Protein AF-A0A251UYU8-F1 (afdb_monomer_lite)

Secondary structure (DSSP, 8-state):
-----S--EEEEEE-TTSSEEETTTSS-HHHHHHHHHHHHHHHHHHHHHHHHHHHHHHHTS---HHHHHHHHHHHHHHHHHHHHHHHHHHHHH-STTHHHHHHHHHHHHHTT-

InterPro domains:
  IPR036259 MFS transporter superfamily [G3DSA:1.20.1250.20] (2-113)
  IPR036259 MFS transporter superfamily [SSF103473] (32-109)

Foldseek 3Di:
DDDDDDFPFDPPDADPVRHGDGPVPPDDPVVVVVVVVVVVVVVVVVVVVVVCLQCCCVPPVPDDNVVSVVVVVVVVVVVVVVVVVVVVCCVVDPVPPVNVVVVVVVVVVVVVD

Structure (mmCIF, N/CA/C/O backbone):
data_AF-A0A251UYU8-F1
#
_entry.id   AF-A0A251UYU8-F1
#
loop_
_atom_site.group_PDB
_atom_site.id
_atom_site.type_symbol
_atom_site.label_atom_id
_atom_site.label_alt_id
_atom_site.label_comp_id
_atom_site.label_asym_id
_atom_site.label_entity_id
_atom_site.label_seq_id
_atom_site.pdbx_PDB_ins_code
_atom_site.Cartn_x
_atom_site.Cartn_y
_atom_site.Cartn_z
_atom_site.occupancy
_atom_site.B_iso_or_equiv
_atom_site.auth_seq_id
_atom_site.auth_comp_id
_atom_site.auth_asym_id
_atom_site.auth_atom_id
_atom_site.pdbx_PDB_model_num
ATOM 1 N N . MET A 1 1 ? 42.367 4.470 -29.827 1.00 40.12 1 MET A N 1
ATOM 2 C CA . MET A 1 1 ? 41.315 5.502 -29.842 1.00 40.12 1 MET A CA 1
ATOM 3 C C . MET A 1 1 ? 39.974 4.789 -29.862 1.00 40.12 1 MET A C 1
ATOM 5 O O . MET A 1 1 ? 39.397 4.618 -30.924 1.00 40.12 1 MET A O 1
ATOM 9 N N . ASP A 1 2 ? 39.623 4.070 -28.791 1.00 42.19 2 ASP A N 1
ATOM 10 C CA . ASP A 1 2 ? 39.125 4.598 -27.495 1.00 42.19 2 ASP A CA 1
ATOM 11 C C . ASP A 1 2 ? 37.761 5.269 -27.726 1.00 42.19 2 ASP A C 1
ATOM 13 O O . ASP A 1 2 ? 37.696 6.266 -28.432 1.00 42.19 2 ASP A O 1
ATOM 17 N N . LEU A 1 3 ? 36.624 4.764 -27.243 1.00 54.59 3 LEU A N 1
ATOM 18 C CA . LEU A 1 3 ? 36.367 4.252 -25.899 1.00 54.59 3 LEU A CA 1
ATOM 19 C C . LEU A 1 3 ? 35.391 3.063 -25.924 1.00 54.59 3 LEU A C 1
ATOM 21 O O . LEU A 1 3 ? 34.243 3.162 -26.355 1.00 54.59 3 LEU A O 1
ATOM 25 N N . THR A 1 4 ? 35.878 1.946 -25.402 1.00 51.41 4 THR A N 1
ATOM 26 C CA . THR A 1 4 ? 35.119 0.914 -24.696 1.00 51.41 4 THR A CA 1
ATOM 27 C C . THR A 1 4 ? 34.184 1.527 -23.636 1.00 51.41 4 THR A C 1
ATOM 29 O O . THR A 1 4 ? 34.544 2.545 -23.053 1.00 51.41 4 THR A O 1
ATOM 32 N N . GLU A 1 5 ? 33.058 0.859 -23.332 1.00 52.03 5 GLU A N 1
ATOM 33 C CA . GLU A 1 5 ? 32.187 1.071 -22.143 1.00 52.03 5 GLU A CA 1
ATOM 34 C C . GLU A 1 5 ? 30.858 1.852 -22.316 1.00 52.03 5 GLU A C 1
ATOM 36 O O . GLU A 1 5 ? 30.271 2.306 -21.337 1.00 52.03 5 GLU A O 1
ATOM 41 N N . THR A 1 6 ? 30.285 1.957 -23.520 1.00 50.69 6 THR A N 1
ATOM 42 C CA . THR A 1 6 ? 28.872 2.367 -23.669 1.00 50.69 6 THR A CA 1
ATOM 43 C C . THR A 1 6 ? 27.948 1.149 -23.682 1.00 50.69 6 THR A C 1
ATOM 45 O O . THR A 1 6 ? 27.955 0.334 -24.597 1.00 50.69 6 THR A O 1
ATOM 48 N N . ASP A 1 7 ? 27.140 1.051 -22.628 1.00 53.97 7 ASP A N 1
ATOM 49 C CA . ASP A 1 7 ? 26.025 0.122 -22.455 1.00 53.97 7 ASP A CA 1
ATOM 50 C C . ASP A 1 7 ? 26.407 -1.354 -22.277 1.00 53.97 7 ASP A C 1
ATOM 52 O O . ASP A 1 7 ? 26.247 -2.197 -23.154 1.00 53.97 7 ASP A O 1
ATOM 56 N N . VAL A 1 8 ? 26.804 -1.695 -21.049 1.00 58.41 8 VAL A N 1
ATOM 57 C CA . VAL A 1 8 ? 26.665 -3.050 -20.492 1.00 58.41 8 VAL A CA 1
ATOM 58 C C . VAL A 1 8 ? 25.200 -3.495 -20.618 1.00 58.41 8 VAL A C 1
ATOM 60 O O . VAL A 1 8 ? 24.361 -3.245 -19.749 1.00 58.41 8 VAL A O 1
ATOM 63 N N . LEU A 1 9 ? 24.872 -4.098 -21.758 1.00 59.66 9 LEU A N 1
ATOM 64 C CA . LEU A 1 9 ? 23.607 -4.764 -22.019 1.00 59.66 9 LEU A CA 1
ATOM 65 C C . LEU A 1 9 ? 23.532 -5.985 -21.106 1.00 59.66 9 LEU A C 1
ATOM 67 O O . LEU A 1 9 ? 24.431 -6.828 -21.097 1.00 59.66 9 LEU A O 1
ATOM 71 N N . ILE A 1 10 ? 22.470 -6.079 -20.313 1.00 61.53 10 ILE A N 1
ATOM 72 C CA . ILE A 1 10 ? 22.265 -7.237 -19.447 1.00 61.53 10 ILE A CA 1
ATOM 73 C C . ILE A 1 10 ? 21.711 -8.359 -20.328 1.00 61.53 10 ILE A C 1
ATOM 75 O O . ILE A 1 10 ? 20.545 -8.333 -20.728 1.00 61.53 10 ILE A O 1
ATOM 79 N N . ILE A 1 11 ? 22.561 -9.333 -20.658 1.00 58.19 11 ILE A N 1
ATOM 80 C CA . ILE A 1 11 ? 22.195 -10.487 -21.487 1.00 58.19 11 ILE A CA 1
ATOM 81 C C . ILE A 1 11 ? 21.016 -11.219 -20.822 1.00 58.19 11 ILE A C 1
ATOM 83 O O . ILE A 1 11 ? 21.111 -11.656 -19.678 1.00 58.19 11 ILE A O 1
ATOM 87 N N . GLY A 1 12 ? 19.887 -11.316 -21.532 1.00 66.44 12 GLY A N 1
ATOM 88 C CA . GLY A 1 12 ? 18.678 -12.016 -21.075 1.00 66.44 12 GLY A CA 1
ATOM 89 C C . GLY A 1 12 ? 17.620 -11.159 -20.362 1.00 66.44 12 GLY A C 1
ATOM 90 O O . GLY A 1 12 ? 16.583 -11.696 -19.974 1.00 66.44 12 GLY A O 1
ATOM 91 N N . LYS A 1 13 ? 17.821 -9.842 -20.200 1.00 59.62 13 LYS A N 1
ATOM 92 C CA . LYS A 1 13 ? 16.790 -8.925 -19.678 1.00 59.62 13 LYS A CA 1
ATOM 93 C C . LYS A 1 13 ? 16.263 -8.026 -20.795 1.00 59.62 13 LYS A C 1
ATOM 95 O O . LYS A 1 13 ? 17.035 -7.369 -21.489 1.00 59.62 13 LYS A O 1
ATOM 100 N N . VAL A 1 14 ? 14.942 -7.999 -20.958 1.00 62.94 14 VAL A N 1
ATOM 101 C CA . VAL A 1 14 ? 14.2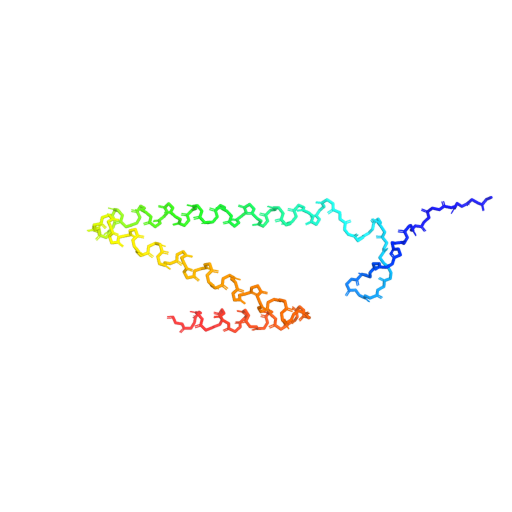43 -7.160 -21.938 1.00 62.94 14 VAL A CA 1
ATOM 102 C C . VAL A 1 14 ? 13.522 -6.012 -21.239 1.00 62.94 14 VAL A C 1
ATOM 104 O O . VAL A 1 14 ? 12.964 -6.171 -20.156 1.00 62.94 14 VAL A O 1
ATOM 107 N N . ASP A 1 15 ? 13.574 -4.844 -21.863 1.00 65.88 15 ASP A N 1
ATOM 108 C CA . ASP A 1 15 ? 12.842 -3.642 -21.486 1.00 65.88 15 ASP A CA 1
ATOM 109 C C . ASP A 1 15 ? 11.320 -3.853 -21.646 1.00 65.88 15 ASP A C 1
ATOM 111 O O . ASP A 1 15 ? 10.883 -4.740 -22.383 1.00 65.88 15 ASP A O 1
ATOM 115 N N . TRP A 1 16 ? 10.489 -2.991 -21.049 1.00 63.88 16 TRP A N 1
ATOM 116 C CA . TRP A 1 16 ? 9.019 -3.023 -21.195 1.00 63.88 16 TRP A CA 1
ATOM 117 C C . TRP A 1 16 ? 8.540 -2.830 -22.650 1.00 63.88 16 TRP A C 1
ATOM 119 O O . TRP A 1 16 ? 7.368 -3.041 -22.949 1.00 63.88 16 TRP A O 1
ATOM 129 N N . LYS A 1 17 ? 9.453 -2.456 -23.562 1.00 68.06 17 LYS A N 1
ATOM 130 C CA . LYS A 1 17 ? 9.261 -2.369 -25.022 1.00 68.06 17 LYS A CA 1
ATOM 131 C C . LYS A 1 17 ? 9.902 -3.518 -25.822 1.00 68.06 17 LYS A C 1
ATOM 133 O O . LYS A 1 17 ? 9.983 -3.419 -27.043 1.00 68.06 17 LYS A O 1
ATOM 138 N N . GLY A 1 18 ? 10.407 -4.570 -25.173 1.00 64.62 18 GLY A N 1
ATOM 139 C CA . GLY A 1 18 ? 11.002 -5.737 -25.844 1.00 64.62 18 GLY A CA 1
ATOM 140 C C . GLY A 1 18 ? 12.413 -5.525 -26.415 1.00 64.62 18 GLY A C 1
ATOM 141 O O . GLY A 1 18 ? 12.889 -6.342 -27.195 1.00 64.62 18 GLY A O 1
ATOM 142 N N . ARG A 1 19 ? 13.097 -4.436 -26.042 1.00 69.50 19 ARG A N 1
ATOM 143 C CA . ARG A 1 19 ? 14.494 -4.153 -26.432 1.00 69.50 19 ARG A CA 1
ATOM 144 C C . ARG A 1 19 ? 15.467 -4.689 -25.373 1.00 69.50 19 ARG A C 1
ATOM 146 O O . ARG A 1 19 ? 15.068 -4.769 -24.214 1.00 69.50 19 ARG A O 1
ATOM 153 N N . PRO A 1 20 ? 16.721 -5.037 -25.712 1.00 65.12 20 PRO A N 1
ATOM 154 C CA . PRO A 1 20 ? 17.698 -5.479 -24.715 1.00 65.12 20 PRO A CA 1
ATOM 155 C C . PRO A 1 20 ? 17.939 -4.386 -23.660 1.00 65.12 20 PRO A C 1
ATOM 157 O O . PRO A 1 20 ? 18.139 -3.216 -23.996 1.00 65.12 20 PRO A O 1
ATOM 160 N N . ALA A 1 21 ? 17.862 -4.759 -22.381 1.00 60.38 21 ALA A N 1
ATOM 161 C CA . ALA A 1 21 ? 17.912 -3.825 -21.262 1.00 60.38 21 ALA A CA 1
ATOM 162 C C . ALA A 1 21 ? 19.338 -3.299 -21.027 1.00 60.38 21 ALA A C 1
ATOM 164 O O . ALA A 1 21 ? 20.289 -4.061 -20.834 1.00 60.38 21 ALA A O 1
ATOM 165 N N . THR A 1 22 ? 19.476 -1.974 -20.999 1.00 61.84 22 THR A N 1
ATOM 166 C CA . THR A 1 22 ? 20.721 -1.274 -20.656 1.00 61.84 22 THR A CA 1
ATOM 167 C C . THR A 1 22 ? 20.840 -1.088 -19.140 1.00 61.84 22 THR A C 1
ATOM 169 O O . THR A 1 22 ? 19.948 -0.508 -18.511 1.00 61.84 22 THR A O 1
ATOM 172 N N . LYS A 1 23 ? 21.957 -1.541 -18.548 1.00 57.66 23 LYS A N 1
ATOM 173 C CA . LYS A 1 23 ? 22.202 -1.544 -17.087 1.00 57.66 23 LYS A CA 1
ATOM 174 C C . LYS A 1 23 ? 22.142 -0.157 -16.427 1.00 57.66 23 LYS A C 1
ATOM 176 O O . LYS A 1 23 ? 21.850 -0.075 -15.243 1.00 57.66 23 LYS A O 1
ATOM 181 N N . ASN A 1 24 ? 22.370 0.918 -17.184 1.00 59.38 24 ASN A N 1
ATOM 182 C CA . ASN A 1 24 ? 22.391 2.294 -16.665 1.00 59.38 24 ASN A CA 1
ATOM 183 C C . ASN A 1 24 ? 21.084 3.078 -16.875 1.00 59.38 24 ASN A C 1
ATOM 185 O O . ASN A 1 24 ? 20.984 4.213 -16.416 1.00 59.38 24 ASN A O 1
ATOM 189 N N . LYS A 1 25 ? 20.090 2.517 -17.579 1.00 59.56 25 LYS A N 1
ATOM 190 C CA . LYS A 1 25 ? 18.852 3.243 -17.931 1.00 59.56 25 LYS A CA 1
ATOM 191 C C . LYS A 1 25 ? 17.573 2.565 -17.444 1.00 59.56 25 LYS A C 1
ATOM 193 O O . LYS A 1 25 ? 16.564 3.246 -17.283 1.00 59.56 25 LYS A O 1
ATOM 198 N N . HIS A 1 26 ? 17.608 1.254 -17.198 1.00 55.59 26 HIS A N 1
ATOM 199 C CA . HIS A 1 26 ? 16.440 0.472 -16.792 1.00 55.59 26 HIS A CA 1
ATOM 200 C C . HIS A 1 26 ? 16.656 -0.124 -15.398 1.00 55.59 26 HIS A C 1
ATOM 202 O O . HIS A 1 26 ? 17.451 -1.043 -15.220 1.00 55.59 26 HIS A O 1
ATOM 208 N N . GLY A 1 27 ? 15.918 0.410 -14.421 1.00 62.38 27 GLY A N 1
ATOM 209 C CA . GLY A 1 27 ? 16.073 0.088 -13.002 1.00 62.38 27 GLY A CA 1
ATOM 210 C C . GLY A 1 27 ? 17.015 1.058 -12.289 1.00 62.38 27 GLY A C 1
ATOM 211 O O . GLY A 1 27 ? 17.987 1.543 -12.860 1.00 62.38 27 GLY A O 1
ATOM 212 N N . GLY A 1 28 ? 16.695 1.389 -11.040 1.00 71.38 28 GLY A N 1
ATOM 213 C CA . GLY A 1 28 ? 17.484 2.330 -10.255 1.00 71.38 28 GLY A CA 1
ATOM 214 C C . GLY A 1 28 ? 16.827 2.698 -8.931 1.00 71.38 28 GLY A C 1
ATOM 215 O O . GLY A 1 28 ? 15.667 2.370 -8.678 1.00 71.38 28 GLY A O 1
ATOM 216 N N . MET A 1 29 ? 17.579 3.423 -8.106 1.00 71.94 29 MET A N 1
ATOM 217 C CA . MET A 1 29 ? 17.173 3.876 -6.772 1.00 71.94 29 MET A CA 1
ATOM 218 C C . MET A 1 29 ? 15.850 4.659 -6.779 1.00 71.94 29 MET A C 1
ATOM 220 O O . MET A 1 29 ? 15.064 4.526 -5.851 1.00 71.94 29 MET A O 1
ATOM 224 N N . HIS A 1 30 ? 15.545 5.388 -7.859 1.00 73.69 30 HIS A N 1
ATOM 225 C CA . HIS A 1 30 ? 14.256 6.068 -8.021 1.00 73.69 30 HIS A CA 1
ATOM 226 C C . HIS A 1 30 ? 13.071 5.100 -8.132 1.00 73.69 30 HIS A C 1
ATOM 228 O O . HIS A 1 30 ? 12.056 5.316 -7.481 1.00 73.69 30 HIS A O 1
ATOM 234 N N . ALA A 1 31 ? 13.188 4.012 -8.902 1.00 78.06 31 ALA A N 1
ATOM 235 C CA . ALA A 1 31 ? 12.116 3.019 -9.013 1.00 78.06 31 ALA A CA 1
ATOM 236 C C . ALA A 1 31 ? 11.884 2.297 -7.676 1.00 78.06 31 ALA A C 1
ATOM 238 O O . ALA A 1 31 ? 10.741 2.099 -7.274 1.00 78.06 31 ALA A O 1
ATOM 239 N N . ALA A 1 32 ? 12.965 1.973 -6.959 1.00 83.69 32 ALA A N 1
ATOM 240 C CA . ALA A 1 32 ? 12.877 1.418 -5.611 1.00 83.69 32 ALA A CA 1
ATOM 241 C C . ALA A 1 32 ? 12.229 2.407 -4.626 1.00 83.69 32 ALA A C 1
ATOM 243 O O . ALA A 1 32 ? 11.374 2.011 -3.840 1.00 83.69 32 ALA A O 1
ATOM 244 N N . MET A 1 33 ? 12.572 3.697 -4.706 1.00 85.00 33 MET A N 1
ATOM 245 C CA . MET A 1 33 ? 11.968 4.745 -3.879 1.00 85.00 33 MET A CA 1
ATOM 246 C C . MET A 1 33 ? 10.458 4.855 -4.105 1.00 85.00 33 MET A C 1
ATOM 248 O O . MET A 1 33 ? 9.730 5.003 -3.131 1.00 85.00 33 MET A O 1
ATOM 252 N N . PHE A 1 34 ? 9.972 4.733 -5.345 1.00 85.00 34 PHE A N 1
ATOM 253 C CA . PHE A 1 34 ? 8.530 4.722 -5.611 1.00 85.00 34 PHE A CA 1
ATOM 254 C C . PHE A 1 34 ? 7.825 3.548 -4.925 1.00 85.00 34 PHE A C 1
ATOM 256 O O . PHE A 1 34 ? 6.819 3.761 -4.258 1.00 85.00 34 PHE A O 1
ATOM 263 N N . VAL A 1 35 ? 8.376 2.333 -5.022 1.00 86.69 35 VAL A N 1
ATOM 264 C CA . VAL A 1 35 ? 7.803 1.149 -4.355 1.00 86.69 35 VAL A CA 1
ATOM 265 C C . VAL A 1 35 ? 7.792 1.327 -2.835 1.00 86.69 35 VAL A C 1
ATOM 267 O O . VAL A 1 35 ? 6.780 1.066 -2.188 1.00 86.69 35 VAL A O 1
ATOM 270 N N . LEU A 1 36 ? 8.895 1.821 -2.266 1.00 87.62 36 LEU A N 1
ATOM 271 C CA . LEU A 1 36 ? 8.999 2.084 -0.830 1.00 87.62 36 LEU A CA 1
ATOM 272 C C . LEU A 1 36 ? 8.031 3.180 -0.368 1.00 87.62 36 LEU A C 1
ATOM 274 O O . LEU A 1 36 ? 7.413 3.039 0.684 1.00 87.62 36 LEU A O 1
ATOM 278 N N . ALA A 1 37 ? 7.870 4.251 -1.148 1.00 90.75 37 ALA A N 1
ATOM 279 C CA . ALA A 1 37 ? 6.930 5.322 -0.842 1.00 90.75 37 ALA A CA 1
ATOM 280 C C . ALA A 1 37 ? 5.490 4.798 -0.831 1.00 90.75 37 ALA A C 1
ATOM 282 O O . ALA A 1 37 ? 4.765 5.047 0.129 1.00 90.75 37 ALA A O 1
ATOM 283 N N . THR A 1 38 ? 5.089 4.023 -1.842 1.00 84.56 38 THR A N 1
ATOM 284 C CA . THR A 1 38 ? 3.754 3.410 -1.884 1.00 84.56 38 THR A CA 1
ATOM 285 C C . THR A 1 38 ? 3.525 2.490 -0.687 1.00 84.56 38 THR A C 1
ATOM 287 O O . THR A 1 38 ? 2.493 2.601 -0.032 1.00 84.56 38 THR A O 1
ATOM 290 N N . PHE A 1 39 ? 4.511 1.663 -0.332 1.00 88.44 39 PHE A N 1
ATOM 291 C CA . PHE A 1 39 ? 4.424 0.799 0.846 1.00 88.44 39 PHE A CA 1
ATOM 292 C C . PHE A 1 39 ? 4.271 1.595 2.154 1.00 88.44 39 PHE A C 1
ATOM 294 O O . PHE A 1 39 ? 3.490 1.224 3.033 1.00 88.44 39 PHE A O 1
ATOM 301 N N . ALA A 1 40 ? 4.992 2.711 2.293 1.00 92.00 40 ALA A N 1
ATOM 302 C CA . ALA A 1 40 ? 4.874 3.588 3.455 1.00 92.00 40 ALA A CA 1
ATOM 303 C C . ALA A 1 40 ? 3.490 4.259 3.536 1.00 92.00 40 ALA A C 1
ATOM 305 O O . ALA A 1 40 ? 2.893 4.299 4.612 1.00 92.00 40 ALA A O 1
ATOM 306 N N . PHE A 1 41 ? 2.961 4.744 2.408 1.00 90.75 41 PHE A N 1
ATOM 307 C CA . PHE A 1 41 ? 1.621 5.332 2.338 1.00 90.75 41 PHE A CA 1
ATOM 308 C C . PHE A 1 41 ? 0.524 4.322 2.680 1.00 90.75 41 PHE A C 1
ATOM 310 O O . PHE A 1 41 ? -0.396 4.658 3.423 1.00 90.75 41 PHE A O 1
ATOM 317 N N . GLU A 1 42 ? 0.636 3.089 2.192 1.00 85.12 42 GLU A N 1
ATOM 318 C CA . GLU A 1 42 ? -0.328 2.027 2.481 1.00 85.12 42 GLU A CA 1
ATOM 319 C C . GLU A 1 42 ? -0.371 1.703 3.980 1.00 85.12 42 GLU A C 1
ATOM 321 O O . GLU A 1 42 ? -1.444 1.686 4.583 1.00 85.12 42 GLU A O 1
ATOM 326 N N . ASN A 1 43 ? 0.796 1.564 4.620 1.00 88.19 43 ASN A N 1
ATOM 327 C CA . ASN A 1 43 ? 0.872 1.356 6.069 1.00 88.19 43 ASN A CA 1
ATOM 328 C C . ASN A 1 43 ? 0.300 2.542 6.860 1.00 88.19 43 ASN A C 1
ATOM 330 O O . ASN A 1 43 ? -0.416 2.342 7.841 1.00 88.19 43 ASN A O 1
ATOM 334 N N . MET A 1 44 ? 0.577 3.775 6.429 1.00 89.88 44 MET A N 1
ATOM 335 C CA . MET A 1 44 ? 0.042 4.977 7.071 1.00 89.88 44 MET A CA 1
ATOM 336 C C . MET A 1 44 ? -1.487 5.042 6.977 1.00 89.88 44 MET A C 1
ATOM 338 O O . MET A 1 44 ? -2.148 5.333 7.975 1.00 89.88 44 MET A O 1
ATOM 342 N N . ALA A 1 45 ? -2.052 4.735 5.808 1.00 86.00 45 ALA A N 1
ATOM 343 C CA . ALA A 1 45 ? -3.496 4.706 5.602 1.00 86.00 45 ALA A CA 1
ATOM 344 C C . ALA A 1 45 ? -4.166 3.618 6.453 1.00 86.00 45 ALA A C 1
ATOM 346 O O . ALA A 1 45 ? -5.188 3.888 7.080 1.00 86.00 45 ALA A O 1
ATOM 347 N N . ASN A 1 46 ? -3.565 2.427 6.546 1.00 82.81 46 ASN A N 1
ATOM 348 C CA . ASN A 1 46 ? -4.103 1.330 7.353 1.00 82.81 46 ASN A CA 1
ATOM 349 C C . ASN A 1 46 ? -4.135 1.673 8.851 1.00 82.81 46 ASN A C 1
ATOM 351 O O . ASN A 1 46 ? -5.135 1.436 9.527 1.00 82.81 46 ASN A O 1
ATOM 355 N N . LEU A 1 47 ? -3.062 2.284 9.365 1.00 86.06 47 LEU A N 1
ATOM 356 C CA . LEU A 1 47 ? -3.006 2.746 10.754 1.00 86.06 47 LEU A CA 1
ATOM 357 C C . LEU A 1 47 ? -3.997 3.890 11.012 1.00 86.06 47 LEU A C 1
ATOM 359 O O . LEU A 1 47 ? -4.690 3.882 12.029 1.00 86.06 47 LEU A O 1
ATOM 363 N N . GLY A 1 48 ? -4.106 4.844 10.083 1.00 87.06 48 GLY A N 1
ATOM 364 C CA . GLY A 1 48 ? -5.073 5.940 10.174 1.00 87.06 48 GLY A CA 1
ATOM 365 C C . GLY A 1 48 ? -6.521 5.444 10.173 1.00 87.06 48 GLY A C 1
ATOM 366 O O . GLY A 1 48 ? -7.329 5.888 10.987 1.00 87.06 48 GLY A O 1
ATOM 367 N N . LEU A 1 49 ? -6.837 4.475 9.312 1.00 83.50 49 LEU A N 1
ATOM 368 C CA . LEU A 1 49 ? -8.151 3.842 9.246 1.00 83.50 49 LEU A CA 1
ATOM 369 C C . LEU A 1 49 ? -8.473 3.083 10.539 1.00 83.50 49 LEU A C 1
ATOM 371 O O . LEU A 1 49 ? -9.571 3.233 11.069 1.00 83.50 49 LEU A O 1
ATOM 375 N N . ALA A 1 50 ? -7.514 2.331 11.088 1.00 81.12 50 ALA A N 1
ATOM 376 C CA . ALA A 1 50 ? -7.694 1.611 12.347 1.00 81.12 50 ALA A CA 1
ATOM 377 C C . ALA A 1 50 ? -7.986 2.558 13.525 1.00 81.12 50 ALA A C 1
ATOM 379 O O . ALA A 1 50 ? -8.931 2.325 14.279 1.00 81.12 50 ALA A O 1
ATOM 380 N N . VAL A 1 51 ? -7.230 3.655 13.663 1.00 80.19 51 VAL A N 1
ATOM 381 C CA . VAL A 1 51 ? -7.455 4.645 14.733 1.00 80.19 51 VAL A CA 1
ATOM 382 C C . VAL A 1 51 ? -8.799 5.354 14.562 1.00 80.19 51 VAL A C 1
ATOM 384 O O . VAL A 1 51 ? -9.531 5.510 15.543 1.00 80.19 51 VAL A O 1
ATOM 387 N N . ASN A 1 52 ? -9.154 5.736 13.331 1.00 82.56 52 ASN A N 1
ATOM 388 C CA . ASN A 1 52 ? -10.439 6.373 13.044 1.00 82.56 52 ASN A CA 1
ATOM 389 C C . ASN A 1 52 ? -11.616 5.431 13.316 1.00 82.56 52 ASN A C 1
ATOM 391 O O . ASN A 1 52 ? -12.602 5.868 13.895 1.00 82.56 52 ASN A O 1
ATOM 395 N N . PHE A 1 53 ? -11.516 4.141 12.982 1.00 71.88 53 PHE A N 1
ATOM 396 C CA . PHE A 1 53 ? -12.568 3.174 13.304 1.00 71.88 53 PHE A CA 1
ATOM 397 C C . PHE A 1 53 ? -12.725 2.976 14.809 1.00 71.88 53 PHE A C 1
ATOM 399 O O . PHE A 1 53 ? -13.838 3.065 15.318 1.00 71.88 53 PHE A O 1
ATOM 406 N N . VAL A 1 54 ? -11.627 2.741 15.532 1.00 69.94 54 VAL A N 1
ATOM 407 C CA . VAL A 1 54 ? -11.677 2.489 16.980 1.00 69.94 54 VAL A CA 1
ATOM 408 C C . VAL A 1 54 ? -12.256 3.691 17.728 1.00 69.94 54 VAL A C 1
ATOM 410 O O . VAL A 1 54 ? -13.127 3.520 18.577 1.00 69.94 54 VAL A O 1
ATOM 413 N N . THR A 1 55 ? -11.829 4.912 17.392 1.00 73.12 55 THR A N 1
ATOM 414 C CA . THR A 1 55 ? -12.371 6.127 18.026 1.00 73.12 55 THR A CA 1
ATOM 415 C C . THR A 1 55 ? -13.811 6.423 17.602 1.00 73.12 55 THR A C 1
ATOM 417 O O . THR A 1 55 ? -14.602 6.860 18.437 1.00 73.12 55 THR A O 1
ATOM 420 N N . TYR A 1 56 ? -14.194 6.132 16.355 1.00 71.62 56 TYR A N 1
ATOM 421 C CA . TYR A 1 56 ? -15.574 6.277 15.882 1.00 71.62 56 TYR A CA 1
ATOM 422 C C . TYR A 1 56 ? -16.534 5.302 16.577 1.00 71.62 56 TYR A C 1
ATOM 424 O O . TYR A 1 56 ? -17.597 5.713 17.049 1.00 71.62 56 TYR A O 1
ATOM 432 N N . PHE A 1 57 ? -16.142 4.033 16.718 1.00 64.50 57 PHE A N 1
ATOM 433 C CA . PHE A 1 57 ? -16.942 3.039 17.432 1.00 64.50 57 PHE A CA 1
ATOM 434 C C . PHE A 1 57 ? -17.052 3.344 18.927 1.00 64.50 57 PHE A C 1
ATOM 436 O O . PHE A 1 57 ? -18.147 3.259 19.479 1.00 64.50 57 PHE A O 1
ATOM 443 N N . ASN A 1 58 ? -15.951 3.759 19.562 1.00 63.28 58 ASN A N 1
ATOM 444 C CA . ASN A 1 58 ? -15.936 4.054 20.994 1.00 63.28 58 ASN A CA 1
ATOM 445 C C . ASN A 1 58 ? -16.693 5.353 21.339 1.00 63.28 58 ASN A C 1
ATOM 447 O O . ASN A 1 58 ? -17.360 5.416 22.365 1.00 63.28 58 ASN A O 1
ATOM 451 N N . GLY A 1 59 ? -16.614 6.383 20.486 1.00 63.25 59 GLY A N 1
ATOM 452 C CA . GLY A 1 59 ? -17.166 7.710 20.783 1.00 63.25 59 GLY A CA 1
ATOM 453 C C . GLY A 1 59 ? -18.579 7.979 20.257 1.00 63.25 59 GLY A C 1
ATOM 454 O O . GLY A 1 59 ? -19.358 8.649 20.931 1.00 63.25 59 GLY A O 1
ATOM 455 N N . VAL A 1 60 ? -18.920 7.508 19.052 1.00 57.81 60 VAL A N 1
ATOM 456 C CA . VAL A 1 60 ? -20.144 7.950 18.348 1.00 57.81 60 VAL A CA 1
ATOM 457 C C . VAL A 1 60 ? -21.262 6.917 18.433 1.00 57.81 60 VAL A C 1
ATOM 459 O O . VAL A 1 60 ? -22.424 7.286 18.590 1.00 57.81 60 VAL A O 1
ATOM 462 N N . MET A 1 61 ? -20.932 5.627 18.358 1.00 59.66 61 MET A N 1
ATOM 463 C CA . MET A 1 61 ? -21.941 4.571 18.245 1.00 59.66 61 MET A CA 1
ATOM 464 C C . MET A 1 61 ? -22.359 3.918 19.568 1.00 59.66 61 MET A C 1
ATOM 466 O O . MET A 1 61 ? -23.385 3.249 19.571 1.00 59.66 61 MET A O 1
ATOM 470 N N . HIS A 1 62 ? -21.617 4.105 20.671 1.00 64.50 62 HIS A N 1
ATOM 471 C CA . HIS A 1 62 ? -21.854 3.388 21.942 1.00 64.50 62 HIS A CA 1
ATOM 472 C C . HIS A 1 62 ? -22.024 1.866 21.745 1.00 64.50 62 HIS A C 1
ATOM 474 O O . HIS A 1 62 ? -22.805 1.228 22.446 1.00 64.50 62 HIS A O 1
ATOM 480 N N . TYR A 1 63 ? -21.317 1.296 20.763 1.00 59.91 63 TYR A N 1
ATOM 481 C CA . TYR A 1 63 ? -21.261 -0.151 20.585 1.00 59.91 63 TYR A CA 1
ATOM 482 C C . TYR A 1 63 ? -20.347 -0.742 21.656 1.00 59.91 63 TYR A C 1
ATOM 484 O O . TYR A 1 63 ? -19.319 -0.150 22.003 1.00 59.91 63 TYR A O 1
ATOM 492 N N . ASP A 1 64 ? -20.733 -1.903 22.168 1.00 67.00 64 ASP A N 1
ATOM 493 C CA . ASP A 1 64 ? -19.930 -2.655 23.118 1.00 67.00 64 ASP A CA 1
ATOM 494 C C . ASP A 1 64 ? -18.611 -3.085 22.429 1.00 67.00 64 ASP A C 1
ATOM 496 O O . ASP A 1 64 ? -18.532 -3.229 21.198 1.00 67.00 64 ASP A O 1
ATOM 500 N N . ILE A 1 65 ? -1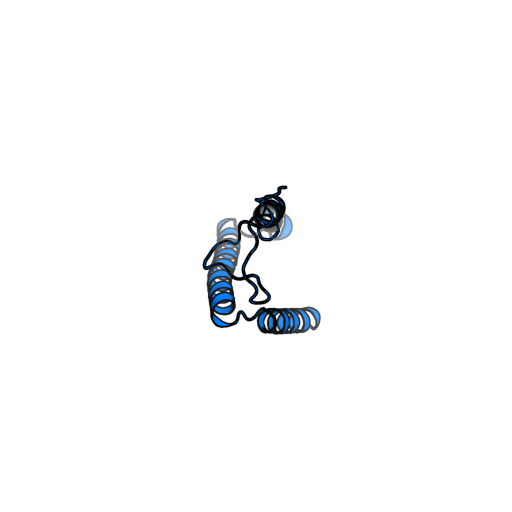7.510 -3.124 23.187 1.00 67.50 65 ILE A N 1
ATOM 501 C CA . ILE A 1 65 ? -16.143 -3.165 22.614 1.00 67.50 65 ILE A CA 1
ATOM 502 C C . ILE A 1 65 ? -15.927 -4.442 21.780 1.00 67.50 65 ILE A C 1
ATOM 504 O O . ILE A 1 65 ? -15.148 -4.450 20.821 1.00 67.50 65 ILE A O 1
ATOM 508 N N . ASP A 1 66 ? -16.633 -5.510 22.135 1.00 73.56 66 ASP A N 1
ATOM 509 C CA . ASP A 1 66 ? -16.642 -6.805 21.464 1.00 73.56 66 ASP A CA 1
ATOM 510 C C . ASP A 1 66 ? -17.290 -6.753 20.071 1.00 73.56 66 ASP A C 1
ATOM 512 O O . ASP A 1 66 ? -16.698 -7.254 19.110 1.00 73.56 66 ASP A O 1
ATOM 516 N N . GLU A 1 67 ? -18.439 -6.098 19.909 1.00 75.19 67 GLU A N 1
ATOM 517 C CA . GLU A 1 67 ? -19.114 -5.974 18.609 1.00 75.19 67 GLU A CA 1
ATOM 518 C C . GLU A 1 67 ? -18.346 -5.068 17.639 1.00 75.19 67 GLU A C 1
ATOM 520 O O . GLU A 1 67 ? -18.156 -5.423 16.468 1.00 75.19 67 GLU A O 1
ATOM 525 N N . ALA A 1 68 ? -17.805 -3.949 18.126 1.00 71.19 68 ALA A N 1
ATOM 526 C CA . ALA A 1 68 ? -16.962 -3.064 17.322 1.00 71.19 68 ALA A CA 1
ATOM 527 C C . ALA A 1 68 ? -15.701 -3.778 16.802 1.00 71.19 68 ALA A C 1
ATOM 529 O O . ALA A 1 68 ? -15.352 -3.663 15.621 1.00 71.19 68 ALA A O 1
ATOM 530 N N . ALA A 1 69 ? -15.033 -4.557 17.660 1.00 77.00 69 ALA A N 1
ATOM 531 C CA . ALA A 1 69 ? -13.864 -5.338 17.268 1.00 77.00 69 ALA A CA 1
ATOM 532 C C . ALA A 1 69 ? -14.215 -6.374 16.189 1.00 77.00 69 ALA A C 1
ATOM 534 O O . ALA A 1 69 ? -13.481 -6.514 15.209 1.00 77.00 69 ALA A O 1
ATOM 535 N N . ASN A 1 70 ? -15.366 -7.038 16.315 1.00 82.44 70 ASN A N 1
ATOM 536 C CA . ASN A 1 70 ? -15.799 -8.062 15.369 1.00 82.44 70 ASN A CA 1
ATOM 537 C C . ASN A 1 70 ? -16.054 -7.486 13.963 1.00 82.44 70 ASN A C 1
ATOM 539 O O . ASN A 1 70 ? -15.673 -8.089 12.955 1.00 82.44 70 ASN A O 1
ATOM 543 N N . HIS A 1 71 ? -16.637 -6.286 13.876 1.00 79.31 71 HIS A N 1
ATOM 544 C CA . HIS A 1 71 ? -16.828 -5.587 12.603 1.00 79.31 71 HIS A CA 1
ATOM 545 C C . HIS A 1 71 ? -15.504 -5.163 11.956 1.00 79.31 71 HIS A C 1
ATOM 547 O O . HIS A 1 71 ? -15.321 -5.379 10.754 1.00 79.31 71 HIS A O 1
ATOM 553 N N . VAL A 1 72 ? -14.562 -4.622 12.735 1.00 79.12 72 VAL A N 1
ATOM 554 C CA . VAL A 1 72 ? -13.229 -4.250 12.229 1.00 79.12 72 VAL A CA 1
ATOM 555 C C . VAL A 1 72 ? -12.468 -5.484 11.741 1.00 79.12 72 VAL A C 1
ATOM 557 O O . VAL A 1 72 ? -11.896 -5.460 10.650 1.00 79.12 72 VAL A O 1
ATOM 560 N N . THR A 1 73 ? -12.489 -6.585 12.495 1.00 84.19 73 THR A N 1
ATOM 561 C CA . THR A 1 73 ? -11.818 -7.832 12.106 1.00 84.19 73 THR A CA 1
ATOM 562 C C . THR A 1 73 ? -12.426 -8.437 10.844 1.00 84.19 73 THR A C 1
ATOM 564 O O . THR A 1 73 ? -11.678 -8.833 9.949 1.00 84.19 73 THR A O 1
ATOM 567 N N . ASN A 1 74 ? -13.756 -8.462 10.724 1.00 86.38 74 ASN A N 1
ATOM 568 C CA . ASN A 1 74 ? -14.420 -8.942 9.511 1.00 86.38 74 ASN A CA 1
ATOM 569 C C . ASN A 1 74 ? -14.066 -8.070 8.297 1.00 86.38 74 ASN A C 1
ATOM 571 O O . ASN A 1 74 ? -13.753 -8.606 7.234 1.00 86.38 74 ASN A O 1
ATOM 575 N N . PHE A 1 75 ? -14.033 -6.743 8.457 1.00 83.62 75 PHE A N 1
ATOM 576 C CA . PHE A 1 75 ? -13.634 -5.826 7.389 1.00 83.62 75 PHE A CA 1
ATOM 577 C C . PHE A 1 75 ? -12.185 -6.066 6.942 1.00 83.62 75 PHE A C 1
ATOM 579 O O . PHE A 1 75 ? -11.942 -6.338 5.765 1.00 83.62 75 PHE A O 1
ATOM 586 N N . LEU A 1 76 ? -11.228 -6.076 7.874 1.00 84.38 76 LEU A N 1
ATOM 587 C CA . LEU A 1 76 ? -9.822 -6.359 7.563 1.00 84.38 76 LEU A CA 1
ATOM 588 C C . LEU A 1 76 ? -9.648 -7.740 6.911 1.00 84.38 76 LEU A C 1
ATOM 590 O O . LEU A 1 76 ? -8.905 -7.873 5.937 1.00 84.38 76 LEU A O 1
ATOM 594 N N . GLY A 1 77 ? -10.379 -8.753 7.386 1.00 85.81 77 GLY A N 1
ATOM 595 C CA . GLY A 1 77 ? -10.412 -10.088 6.788 1.00 85.81 77 GLY A CA 1
ATOM 596 C C . GLY A 1 77 ? -10.865 -10.068 5.327 1.00 85.81 77 GLY A C 1
ATOM 597 O O . GLY A 1 77 ? -10.205 -10.657 4.467 1.00 85.81 77 GLY A O 1
ATOM 598 N N . THR A 1 78 ? -11.937 -9.334 5.012 1.00 86.44 78 THR A N 1
ATOM 599 C CA . THR A 1 78 ? -12.390 -9.173 3.621 1.00 86.44 78 THR A CA 1
ATOM 600 C C . THR A 1 78 ? -11.375 -8.430 2.754 1.00 86.44 78 THR A C 1
ATOM 602 O O . THR A 1 78 ? -11.163 -8.837 1.613 1.00 86.44 78 THR A O 1
ATOM 605 N N . CYS A 1 79 ? -10.680 -7.418 3.286 1.00 84.56 79 CYS A N 1
ATOM 606 C CA . CYS A 1 79 ? -9.612 -6.720 2.566 1.00 84.56 79 CYS A CA 1
ATOM 607 C C . CYS A 1 79 ? -8.449 -7.656 2.203 1.00 84.56 79 CYS A C 1
ATOM 609 O O . CYS A 1 79 ? -7.948 -7.592 1.081 1.00 84.56 79 CYS A O 1
ATOM 611 N N . TYR A 1 80 ? -8.043 -8.560 3.103 1.00 85.69 80 TYR A N 1
ATOM 612 C CA . TYR A 1 80 ? -6.996 -9.545 2.804 1.00 85.69 80 TYR A CA 1
ATOM 613 C C . TYR A 1 80 ? -7.419 -10.535 1.717 1.00 85.69 80 TYR A C 1
ATOM 615 O O . TYR A 1 80 ? -6.647 -10.791 0.791 1.00 85.69 80 TYR A O 1
ATOM 623 N N . ILE A 1 81 ? -8.650 -11.052 1.785 1.00 88.75 81 ILE A N 1
ATOM 624 C CA . ILE A 1 81 ? -9.192 -11.941 0.744 1.00 88.75 81 ILE A CA 1
ATOM 625 C C . ILE A 1 81 ? -9.245 -11.202 -0.598 1.00 88.75 81 ILE A C 1
ATOM 627 O O . ILE A 1 81 ? -8.801 -11.734 -1.617 1.00 88.75 81 ILE A O 1
ATOM 631 N N . LEU A 1 82 ? -9.723 -9.956 -0.596 1.00 83.06 82 LEU A N 1
ATOM 632 C CA . LEU A 1 82 ? -9.779 -9.116 -1.787 1.00 83.06 82 LEU A CA 1
ATOM 633 C C . LEU A 1 82 ? -8.382 -8.853 -2.365 1.00 83.06 82 LEU A C 1
ATOM 635 O O . LEU A 1 82 ? -8.219 -8.906 -3.578 1.00 83.06 82 LEU A O 1
ATOM 639 N N . SER A 1 83 ? -7.367 -8.634 -1.527 1.00 84.81 83 SER A N 1
ATOM 640 C CA . SER A 1 83 ? -5.978 -8.437 -1.966 1.00 84.81 83 SER A CA 1
ATOM 641 C C . SER A 1 83 ? -5.418 -9.668 -2.688 1.00 84.81 83 SER A C 1
ATOM 643 O O . SER A 1 83 ? -4.827 -9.539 -3.761 1.00 84.81 83 SER A O 1
ATOM 645 N N . ILE A 1 84 ? -5.691 -10.876 -2.179 1.00 84.50 84 ILE A N 1
ATOM 646 C CA . ILE A 1 84 ? -5.310 -12.133 -2.849 1.00 84.50 84 ILE A CA 1
ATOM 647 C C . ILE A 1 84 ? -6.003 -12.250 -4.214 1.00 84.50 84 ILE A C 1
ATOM 649 O O . ILE A 1 84 ? -5.366 -12.606 -5.208 1.00 84.50 84 ILE A O 1
ATOM 653 N N . VAL A 1 85 ? -7.294 -11.911 -4.281 1.00 80.75 85 VAL A N 1
ATOM 654 C CA . VAL A 1 85 ? -8.051 -11.888 -5.540 1.00 80.75 85 VAL A CA 1
ATOM 655 C C . VAL A 1 85 ? -7.438 -10.881 -6.518 1.00 80.75 85 VAL A C 1
ATOM 657 O O . VAL A 1 85 ? -7.187 -11.230 -7.668 1.00 80.75 85 VAL A O 1
ATOM 660 N N . MET A 1 86 ? -7.121 -9.667 -6.066 1.00 73.50 86 MET A N 1
ATOM 661 C CA . MET A 1 86 ? -6.501 -8.627 -6.892 1.00 73.50 86 MET A CA 1
ATOM 662 C C . MET A 1 86 ? -5.105 -9.018 -7.390 1.00 73.50 86 MET A C 1
ATOM 664 O O . MET A 1 86 ? -4.785 -8.752 -8.547 1.00 73.50 86 MET A O 1
ATOM 668 N N . ALA A 1 87 ? -4.296 -9.689 -6.567 1.00 79.81 87 ALA A N 1
ATOM 669 C CA . ALA A 1 87 ? -2.990 -10.210 -6.968 1.00 79.81 87 ALA A CA 1
ATOM 670 C C . ALA A 1 87 ? -3.124 -11.299 -8.045 1.00 79.81 87 ALA A C 1
ATOM 672 O O . ALA A 1 87 ? -2.455 -11.237 -9.074 1.00 79.81 87 ALA A O 1
ATOM 673 N N . CYS A 1 88 ? -4.064 -12.235 -7.872 1.00 75.44 88 CYS A N 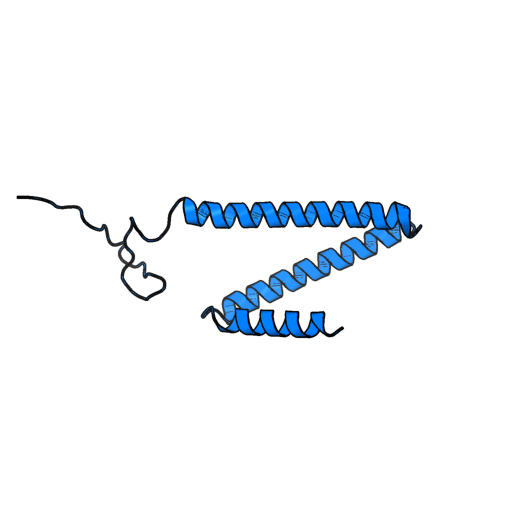1
ATOM 674 C CA . CYS A 1 88 ? -4.357 -13.255 -8.879 1.00 75.44 88 CYS A CA 1
ATOM 675 C C . CYS A 1 88 ? -4.868 -12.632 -10.189 1.00 75.44 88 CYS A C 1
ATOM 677 O O . CYS A 1 88 ? -4.447 -13.036 -11.273 1.00 75.44 88 CYS A O 1
ATOM 679 N N . LEU A 1 89 ? -5.717 -11.601 -10.104 1.00 69.06 89 LEU A N 1
ATOM 680 C CA . LEU A 1 89 ? -6.131 -10.819 -11.268 1.00 69.06 89 LEU A CA 1
ATOM 681 C C . LEU A 1 89 ? -4.933 -10.128 -11.934 1.00 69.06 89 LEU A C 1
ATOM 683 O O . LEU A 1 89 ? -4.852 -10.132 -13.159 1.00 69.06 89 LEU A O 1
ATOM 687 N N . ALA A 1 90 ? -4.000 -9.558 -11.170 1.00 66.75 90 ALA A N 1
ATOM 688 C CA . ALA A 1 90 ? -2.816 -8.895 -11.714 1.00 66.75 90 ALA A CA 1
ATOM 689 C C . ALA A 1 90 ? -1.896 -9.872 -12.468 1.00 66.75 90 ALA A C 1
ATOM 691 O O . ALA A 1 90 ? -1.487 -9.568 -13.593 1.00 66.75 90 ALA A O 1
ATOM 692 N N . ASP A 1 91 ? -1.642 -11.052 -11.897 1.00 65.75 91 ASP A N 1
ATOM 693 C CA . ASP A 1 91 ? -0.825 -12.104 -12.513 1.00 65.75 91 ASP A CA 1
ATOM 694 C C . ASP A 1 91 ? -1.516 -12.746 -13.728 1.00 65.75 91 ASP A C 1
ATOM 696 O O . ASP A 1 91 ? -0.859 -13.080 -14.714 1.00 65.75 91 ASP A O 1
ATOM 700 N N . ALA A 1 92 ? -2.847 -12.875 -13.700 1.00 62.66 92 ALA A N 1
ATOM 701 C CA . ALA A 1 92 ? -3.618 -13.444 -14.805 1.00 62.66 92 ALA A CA 1
ATOM 702 C C . ALA A 1 92 ? -3.841 -12.463 -15.975 1.00 62.66 92 ALA A C 1
ATOM 704 O O . ALA A 1 92 ? -4.031 -12.912 -17.108 1.00 62.66 92 ALA A O 1
ATOM 705 N N . TYR A 1 93 ? -3.841 -11.142 -15.736 1.00 52.31 93 TYR A N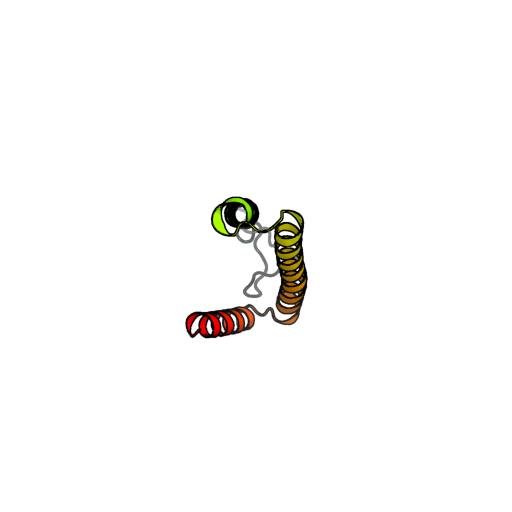 1
ATOM 706 C CA . TYR A 1 93 ? -4.255 -10.148 -16.743 1.00 52.31 93 TYR A CA 1
ATOM 707 C C . TYR A 1 93 ? -3.176 -9.192 -17.267 1.00 52.31 93 TYR A C 1
ATOM 709 O O . TYR A 1 93 ? -3.452 -8.502 -18.253 1.00 52.31 93 TYR A O 1
ATOM 717 N N . ILE A 1 94 ? -1.971 -9.101 -16.694 1.00 54.75 94 ILE A N 1
ATOM 718 C CA . ILE A 1 94 ? -0.960 -8.148 -17.192 1.00 54.75 94 ILE A CA 1
ATOM 719 C C . ILE A 1 94 ? -0.269 -8.722 -18.439 1.00 54.75 94 ILE A C 1
ATOM 721 O O . ILE A 1 94 ? 0.514 -9.657 -18.355 1.00 54.75 94 ILE A O 1
ATOM 725 N N . GLY A 1 95 ? -0.5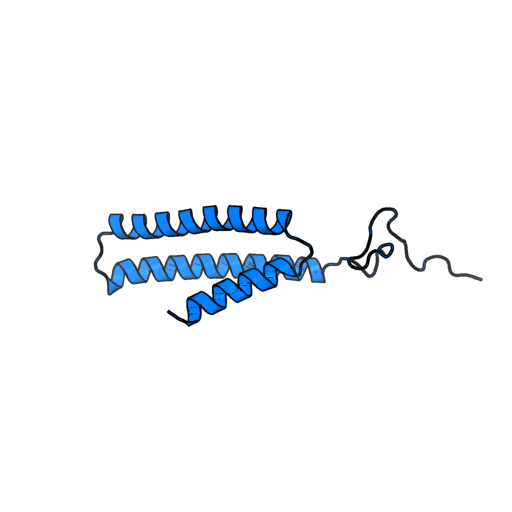23 -8.242 -19.660 1.00 51.31 95 GLY A N 1
ATOM 726 C CA . GLY A 1 95 ? -0.641 -6.861 -20.160 1.00 51.31 95 GLY A CA 1
ATOM 727 C C . GLY A 1 95 ? -1.516 -5.822 -19.435 1.00 51.31 95 GLY A C 1
ATOM 728 O O . GLY A 1 95 ? -2.734 -5.793 -19.563 1.00 51.31 95 GLY A O 1
ATOM 729 N N . ARG A 1 96 ? -0.823 -4.877 -18.784 1.00 54.28 96 ARG A N 1
ATOM 730 C CA . ARG A 1 96 ? -1.173 -3.636 -18.040 1.00 54.28 96 ARG A CA 1
ATOM 731 C C . ARG A 1 96 ? -2.411 -2.793 -18.440 1.00 54.28 96 ARG A C 1
ATOM 733 O O . ARG A 1 96 ? -2.714 -1.835 -17.743 1.00 54.28 96 ARG A O 1
ATOM 740 N N . PHE A 1 97 ? -3.119 -3.095 -19.527 1.00 55.81 97 PHE A N 1
ATOM 741 C CA . PHE A 1 97 ? -4.233 -2.282 -20.046 1.00 55.81 97 PHE A CA 1
ATOM 742 C C . PHE A 1 97 ? -5.612 -2.717 -19.517 1.00 55.81 97 PHE A C 1
ATOM 744 O O . PHE A 1 97 ? -6.514 -1.895 -19.380 1.00 55.81 97 PHE A O 1
ATOM 751 N N . ARG A 1 98 ? -5.794 -4.006 -19.199 1.00 56.69 98 ARG A N 1
ATOM 75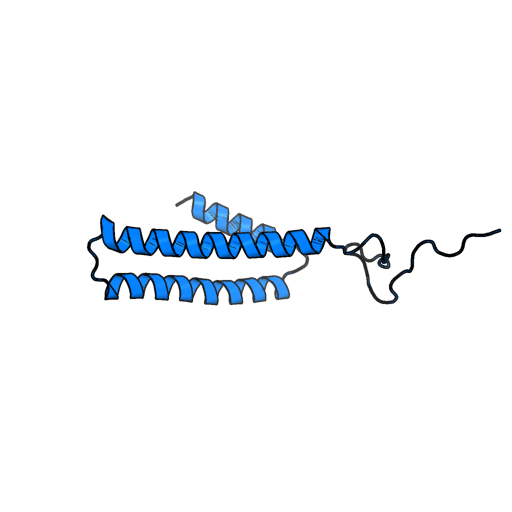2 C CA . ARG A 1 98 ? -7.106 -4.552 -18.795 1.00 56.69 98 ARG A CA 1
ATOM 753 C C . ARG A 1 98 ? -7.438 -4.323 -17.319 1.00 56.69 98 ARG A C 1
ATOM 755 O O . ARG A 1 98 ? -8.605 -4.162 -16.984 1.00 56.69 98 ARG A O 1
ATOM 762 N N . THR A 1 99 ? -6.430 -4.227 -16.455 1.00 56.97 99 THR A N 1
ATOM 763 C CA . THR A 1 99 ? -6.607 -3.910 -15.029 1.00 56.97 99 THR A CA 1
ATOM 764 C C . THR A 1 99 ? -7.078 -2.471 -14.809 1.00 56.97 99 THR A C 1
ATOM 766 O O . THR A 1 99 ? -7.949 -2.242 -13.977 1.00 56.97 99 THR A O 1
ATOM 769 N N . VAL A 1 100 ? -6.590 -1.516 -15.613 1.00 64.00 100 VAL A N 1
ATOM 770 C CA . VAL A 1 100 ? -7.060 -0.116 -15.599 1.00 64.00 100 VAL A CA 1
ATOM 771 C C . VAL A 1 100 ? -8.539 -0.019 -15.997 1.00 64.00 100 VAL A C 1
ATOM 773 O O . VAL A 1 100 ? -9.284 0.740 -15.389 1.00 64.00 100 VAL A O 1
ATOM 776 N N . LEU A 1 101 ? -8.985 -0.828 -16.965 1.00 61.53 101 LEU A N 1
ATOM 777 C CA . LEU A 1 101 ? -10.388 -0.895 -17.394 1.00 61.53 101 LEU A CA 1
ATOM 778 C C . LEU A 1 101 ? -11.316 -1.403 -16.282 1.00 61.53 101 LEU A C 1
ATOM 780 O O . LEU A 1 101 ? -12.370 -0.820 -16.061 1.00 61.53 101 LEU A O 1
ATOM 784 N N . ILE A 1 102 ? -10.919 -2.456 -15.561 1.00 67.50 102 ILE A N 1
ATOM 785 C CA . ILE A 1 102 ? -11.739 -3.022 -14.478 1.00 67.50 102 ILE A CA 1
ATOM 786 C C . ILE A 1 102 ? -11.771 -2.078 -13.271 1.00 67.50 102 ILE A C 1
ATOM 788 O O . ILE A 1 102 ? -12.841 -1.862 -12.710 1.00 67.50 102 ILE A O 1
ATOM 792 N N . ALA A 1 103 ? -10.639 -1.468 -12.907 1.00 63.16 103 ALA A N 1
ATOM 793 C CA . ALA A 1 103 ? -10.592 -0.471 -11.838 1.00 63.16 103 ALA A CA 1
ATOM 794 C C . ALA A 1 103 ? -11.492 0.738 -12.149 1.00 63.16 103 ALA A C 1
ATOM 796 O O . ALA A 1 103 ? -12.292 1.130 -11.303 1.00 63.16 103 ALA A O 1
ATOM 797 N N . ALA A 1 104 ? -11.449 1.250 -13.385 1.00 66.88 104 ALA A N 1
ATOM 798 C CA . ALA A 1 104 ? -12.350 2.311 -13.835 1.00 66.88 104 ALA A CA 1
ATOM 799 C C . ALA A 1 104 ? -13.829 1.879 -13.805 1.00 66.88 104 ALA A C 1
ATOM 801 O O . ALA A 1 104 ? -14.693 2.656 -13.407 1.00 66.88 104 ALA A O 1
ATOM 802 N N . CYS A 1 105 ? -14.144 0.634 -14.186 1.00 69.62 105 CYS A N 1
ATOM 803 C CA . CYS A 1 105 ? -15.508 0.109 -14.088 1.00 69.62 105 CYS A CA 1
ATOM 804 C C . CYS A 1 105 ? -16.002 0.027 -12.637 1.00 69.62 105 CYS A C 1
ATOM 806 O O . CYS A 1 105 ? -17.156 0.356 -12.381 1.00 69.62 105 CYS A O 1
ATOM 808 N N . VAL A 1 106 ? -15.152 -0.387 -11.693 1.00 73.19 106 VAL A N 1
ATOM 809 C CA . VAL A 1 106 ? -15.517 -0.470 -10.270 1.00 73.19 106 VAL A CA 1
ATOM 810 C C . VAL A 1 106 ? -15.724 0.925 -9.676 1.00 73.19 106 VAL A C 1
ATOM 812 O O . VAL A 1 106 ? -16.729 1.150 -9.007 1.00 73.19 106 VAL A O 1
ATOM 815 N N . GLU A 1 107 ? -14.838 1.877 -9.967 1.00 71.44 107 GLU A N 1
ATOM 816 C CA . GLU A 1 107 ? -14.954 3.262 -9.490 1.00 71.44 107 GLU A CA 1
ATOM 817 C C . GLU A 1 107 ? -16.228 3.950 -10.020 1.00 71.44 107 GLU A C 1
ATOM 819 O O . GLU A 1 107 ? -16.975 4.553 -9.249 1.00 71.44 107 GLU A O 1
ATOM 824 N N . CYS A 1 108 ? -16.559 3.757 -11.304 1.00 64.44 108 CYS A N 1
ATOM 825 C CA . CYS A 1 108 ? -17.812 4.244 -11.891 1.00 64.44 108 CYS A CA 1
ATOM 826 C C . CYS A 1 108 ? -19.068 3.674 -11.216 1.00 64.44 108 CYS A C 1
ATOM 828 O O . CYS A 1 108 ? -20.067 4.378 -11.105 1.00 64.44 108 CYS A O 1
ATOM 830 N N . VAL A 1 109 ? -19.051 2.409 -10.788 1.00 67.62 109 VAL A N 1
ATOM 831 C CA . VAL A 1 109 ? -20.210 1.791 -10.122 1.00 67.62 109 VAL A CA 1
ATOM 832 C C . VAL A 1 109 ? -20.372 2.321 -8.695 1.00 67.62 109 VAL A C 1
ATOM 834 O O . VAL A 1 109 ? -21.500 2.504 -8.248 1.00 67.62 109 VAL A O 1
ATOM 837 N N . VAL A 1 110 ? -19.269 2.619 -8.001 1.00 70.00 110 VAL A N 1
ATOM 838 C CA . VAL A 1 110 ? -19.305 3.158 -6.632 1.00 70.00 110 VAL A CA 1
ATOM 839 C C . VAL A 1 110 ? -19.747 4.623 -6.594 1.00 70.00 110 VAL A C 1
ATOM 841 O O . VAL A 1 110 ? -20.522 4.972 -5.717 1.00 70.00 110 VAL A O 1
ATOM 844 N N . SER A 1 111 ? -19.331 5.482 -7.532 1.00 58.44 111 SER A N 1
ATOM 845 C CA . SER A 1 111 ? -19.771 6.895 -7.552 1.00 58.44 111 SER A CA 1
ATOM 846 C C . SER A 1 111 ? -21.243 7.113 -7.938 1.00 58.44 111 SER A C 1
ATOM 848 O O . SER A 1 111 ? -21.726 8.240 -7.861 1.00 58.44 111 SER A O 1
ATOM 850 N N . VAL A 1 112 ? -21.943 6.073 -8.398 1.00 48.78 112 VAL A N 1
ATOM 851 C CA . VAL A 1 112 ? -23.354 6.136 -8.830 1.00 48.78 112 VAL A CA 1
ATOM 852 C C . VAL A 1 112 ? -24.327 5.691 -7.722 1.00 48.78 112 VAL A C 1
ATOM 854 O O . VAL A 1 112 ? -25.540 5.833 -7.881 1.00 48.78 112 VAL A O 1
ATOM 857 N N . ILE A 1 113 ? -23.812 5.201 -6.592 1.00 47.09 113 ILE A N 1
ATOM 858 C CA . ILE A 1 113 ? -24.568 4.853 -5.377 1.00 47.09 113 ILE A CA 1
ATOM 859 C C . ILE A 1 113 ? -24.359 5.933 -4.318 1.00 47.09 113 ILE A C 1
ATOM 861 O O . ILE A 1 113 ? -25.366 6.294 -3.670 1.00 47.09 113 ILE A O 1
#

pLDDT: mean 70.36, std 12.45, range [40.12, 92.0]

Organism: Helianthus annuus (NCBI:txid4232)

Radius of gyration: 22.44 Å; chains: 1; bounding box: 66×21×53 Å

Sequence (113 aa):
MDLTETDVLIIGKVDWKGRPATKNKHGGMHAAMFVLATFAFENMANLGLAVNFVTYFNGVMHYDIDEAANHVTNFLGTCYILSIVMACLADAYIGRFRTVLIAACVECVVSVI